Protein AF-A0A7S3BY60-F1 (afdb_monomer_lite)

Foldseek 3Di:
DFAAKKWKWKDAPPDPDTDTWFIKGFHPPFDRLLLCVVCVLVSLVSNCQQPVVCVVVSVRMWMWIGHVPDDTDTRDPPPDDHGDPVRMDTDTDDRPVCPCVCVVVVVVVVVVVVPPPPDDDDDDD

Radius of gyration: 21.06 Å; chai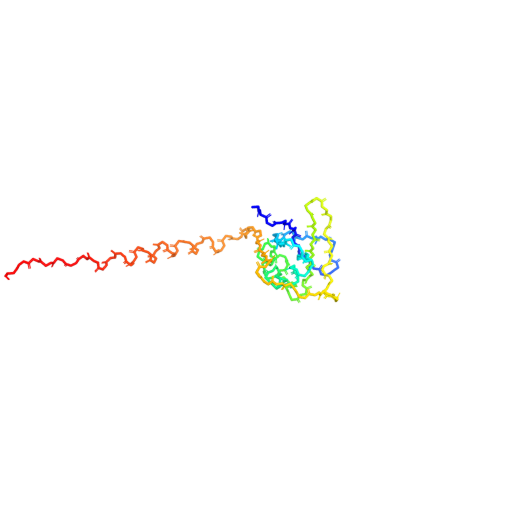ns: 1; bounding box: 60×39×64 Å

Sequence (125 aa):
SGSPRNLVFARIPGDEEWTPVGDVAAASGVDVAAAVQLHKRFILEHATRVSPRLALKAKSLECGFAAVGDEPSLLISKGLSPADPSGAGFEGAPDPSARYAAADSNLDAVKKMGLAEDGLKMGGY

Structure (mmCIF, N/CA/C/O backbone):
data_AF-A0A7S3BY60-F1
#
_entry.id   AF-A0A7S3BY60-F1
#
loop_
_atom_site.group_PDB
_atom_site.id
_atom_site.type_symbol
_atom_site.label_atom_id
_atom_site.label_alt_id
_atom_site.label_comp_id
_atom_site.label_asym_id
_atom_site.label_entity_id
_atom_site.label_seq_id
_atom_site.pdbx_PDB_ins_code
_atom_site.Cartn_x
_atom_site.Cartn_y
_atom_site.Cartn_z
_atom_site.occupancy
_atom_site.B_iso_or_equiv
_atom_site.auth_seq_id
_atom_site.auth_comp_id
_atom_site.auth_asym_id
_atom_site.auth_atom_id
_atom_site.pdbx_PDB_model_num
ATOM 1 N N . SER A 1 1 ? 4.643 -9.385 -22.535 1.00 46.50 1 SER A N 1
ATOM 2 C CA . SER A 1 1 ? 5.159 -9.928 -21.266 1.00 46.50 1 SER A CA 1
ATOM 3 C C . SER A 1 1 ? 4.687 -9.001 -20.164 1.00 46.50 1 SER A C 1
ATOM 5 O O . SER A 1 1 ? 4.913 -7.806 -20.308 1.00 46.50 1 SER A O 1
ATOM 7 N N . GLY A 1 2 ? 3.938 -9.491 -19.174 1.00 68.88 2 GLY A N 1
ATOM 8 C CA . GLY A 1 2 ? 3.490 -8.661 -18.049 1.00 68.88 2 GLY A CA 1
ATOM 9 C C . GLY A 1 2 ? 4.630 -8.442 -17.055 1.00 68.88 2 GLY A C 1
ATOM 10 O O . GLY A 1 2 ? 5.461 -9.332 -16.882 1.00 68.88 2 GLY A O 1
ATOM 11 N N . SER A 1 3 ? 4.691 -7.266 -16.433 1.00 79.81 3 SER A N 1
ATOM 12 C CA . SER A 1 3 ? 5.656 -6.990 -15.364 1.00 79.81 3 SER A CA 1
ATOM 13 C C . SER A 1 3 ? 5.432 -7.932 -14.165 1.00 79.81 3 SER A C 1
ATOM 15 O O . SER A 1 3 ? 4.274 -8.243 -13.869 1.00 79.81 3 SER A O 1
ATOM 17 N N . PRO A 1 4 ? 6.493 -8.386 -13.468 1.00 86.31 4 PRO A N 1
ATOM 18 C CA . PRO A 1 4 ? 6.370 -9.166 -12.236 1.00 86.31 4 PRO A CA 1
ATOM 19 C C . PRO A 1 4 ? 5.481 -8.468 -11.204 1.00 86.31 4 PRO A C 1
ATOM 21 O O . PRO A 1 4 ? 5.574 -7.250 -11.024 1.00 86.31 4 PRO A O 1
ATOM 24 N N . ARG A 1 5 ? 4.628 -9.246 -10.529 1.00 92.00 5 ARG A N 1
ATOM 25 C CA . ARG A 1 5 ? 3.636 -8.746 -9.568 1.00 92.00 5 ARG A CA 1
ATOM 26 C C . ARG A 1 5 ? 3.980 -9.216 -8.159 1.00 92.00 5 ARG A C 1
ATOM 28 O O . ARG A 1 5 ? 4.356 -10.370 -7.972 1.00 92.00 5 ARG A O 1
ATOM 35 N N . ASN A 1 6 ? 3.851 -8.319 -7.189 1.00 95.56 6 ASN A N 1
ATOM 36 C CA . ASN A 1 6 ? 4.150 -8.561 -5.780 1.00 95.56 6 ASN A CA 1
ATOM 37 C C . ASN A 1 6 ? 2.914 -8.251 -4.948 1.00 95.56 6 ASN A C 1
ATOM 39 O O . ASN A 1 6 ? 2.288 -7.212 -5.148 1.00 95.56 6 ASN A O 1
ATOM 43 N N . LEU A 1 7 ? 2.569 -9.130 -4.013 1.00 97.69 7 LEU A N 1
ATOM 44 C CA . LEU A 1 7 ? 1.412 -8.936 -3.149 1.00 97.69 7 LEU A CA 1
ATOM 45 C C . LEU A 1 7 ? 1.675 -7.770 -2.198 1.00 97.69 7 LEU A C 1
ATOM 47 O O . LEU A 1 7 ? 2.779 -7.635 -1.669 1.00 97.69 7 LEU A O 1
ATOM 51 N N . VAL A 1 8 ? 0.655 -6.947 -1.964 1.00 98.38 8 VAL A N 1
ATOM 52 C CA . VAL A 1 8 ? 0.707 -5.855 -0.990 1.00 98.38 8 VAL A CA 1
ATOM 53 C C . VAL A 1 8 ? -0.330 -6.041 0.101 1.00 98.38 8 VAL A C 1
ATOM 55 O O . VAL A 1 8 ? -1.446 -6.518 -0.120 1.00 98.38 8 VAL A O 1
ATOM 58 N N . PHE A 1 9 ? 0.063 -5.632 1.298 1.00 98.38 9 PHE A N 1
ATOM 59 C CA . PHE A 1 9 ? -0.661 -5.891 2.526 1.00 98.38 9 PHE A CA 1
ATOM 60 C C . PHE A 1 9 ? -0.776 -4.623 3.361 1.00 98.38 9 PHE A C 1
ATOM 62 O O . PHE A 1 9 ? 0.024 -3.687 3.236 1.00 98.38 9 PHE A O 1
ATOM 69 N N . ALA A 1 10 ? -1.755 -4.621 4.259 1.00 98.38 10 ALA A N 1
ATOM 70 C CA . ALA A 1 10 ? -1.891 -3.613 5.294 1.00 98.38 10 ALA A CA 1
ATOM 71 C C . ALA A 1 10 ? -2.160 -4.257 6.652 1.00 98.38 10 ALA A C 1
ATOM 73 O O . ALA A 1 10 ? -2.806 -5.302 6.737 1.00 98.38 10 ALA A O 1
ATOM 74 N N . ARG A 1 11 ? -1.700 -3.605 7.719 1.00 97.69 11 ARG A N 1
ATOM 75 C CA . ARG A 1 11 ? -2.019 -3.997 9.096 1.00 97.69 11 ARG A CA 1
ATOM 76 C C . ARG A 1 11 ? -2.085 -2.797 10.031 1.00 97.69 11 ARG A C 1
ATOM 78 O O . ARG A 1 11 ? -1.632 -1.700 9.697 1.00 97.69 11 ARG A O 1
ATOM 85 N N . ILE A 1 12 ? -2.634 -3.019 11.219 1.00 97.12 12 ILE A N 1
ATOM 86 C CA . ILE A 1 12 ? -2.530 -2.079 12.337 1.00 97.12 12 ILE A CA 1
ATOM 87 C C . ILE A 1 12 ? -1.145 -2.271 12.987 1.00 97.12 12 ILE A C 1
ATOM 89 O O . ILE A 1 12 ? -0.718 -3.412 13.146 1.00 97.12 12 ILE A O 1
ATOM 93 N N . PRO A 1 13 ? -0.420 -1.200 13.362 1.00 96.31 13 PRO A N 1
ATOM 94 C CA . PRO A 1 13 ? 0.860 -1.331 14.053 1.00 96.31 13 PRO A CA 1
ATOM 95 C C . PRO A 1 13 ? 0.731 -2.173 15.323 1.00 96.31 13 PRO A C 1
ATOM 97 O O . PRO A 1 13 ? -0.119 -1.890 16.168 1.00 96.31 13 PRO A O 1
ATOM 100 N N . GLY A 1 14 ? 1.599 -3.174 15.460 1.00 92.94 14 GLY A N 1
ATOM 101 C CA . GLY A 1 14 ? 1.591 -4.111 16.585 1.00 92.94 14 GLY A CA 1
ATOM 102 C C . GLY A 1 14 ? 0.700 -5.341 16.395 1.00 92.94 14 GLY A C 1
ATOM 103 O O . GLY A 1 14 ? 0.831 -6.274 17.181 1.00 92.94 14 GLY A O 1
ATOM 104 N N . ASP A 1 15 ? -0.141 -5.387 15.357 1.00 93.69 15 ASP A N 1
ATOM 105 C CA . ASP A 1 15 ? -0.846 -6.614 14.984 1.00 93.69 15 ASP A CA 1
ATOM 106 C C . AS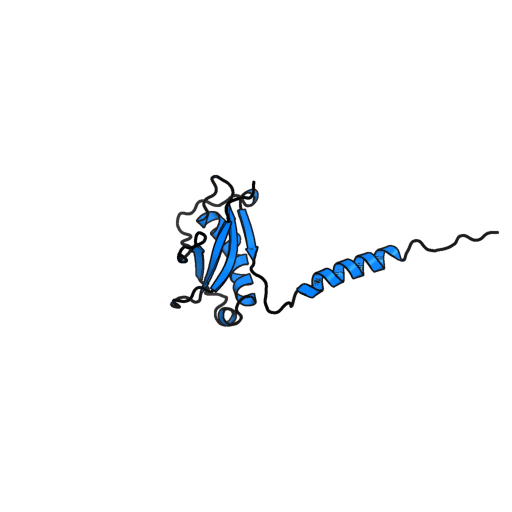P A 1 15 ? 0.097 -7.556 14.217 1.00 93.69 15 ASP A C 1
ATOM 108 O O . ASP A 1 15 ? 0.916 -7.131 13.397 1.00 93.69 15 ASP A O 1
ATOM 112 N N . GLU A 1 16 ? -0.051 -8.859 14.445 1.00 92.31 16 GLU A N 1
ATOM 113 C CA . GLU A 1 16 ? 0.673 -9.891 13.689 1.00 92.31 16 GLU A CA 1
ATOM 114 C C . GLU A 1 16 ? 0.012 -10.183 12.333 1.00 92.31 16 GLU A C 1
ATOM 116 O O . GLU A 1 16 ? 0.668 -10.619 11.392 1.00 92.31 16 GLU A O 1
ATOM 121 N N . GLU A 1 17 ? -1.285 -9.900 12.213 1.00 94.75 17 GLU A N 1
ATOM 122 C CA . GLU A 1 17 ? -2.085 -10.244 11.043 1.00 94.75 17 GLU A CA 1
ATOM 123 C C . GLU A 1 17 ? -1.944 -9.211 9.916 1.00 94.75 17 GLU A C 1
ATOM 125 O O . GLU A 1 17 ? -2.289 -8.034 10.063 1.00 94.75 17 GLU A O 1
ATOM 130 N N . TRP A 1 18 ? -1.512 -9.684 8.748 1.00 97.31 18 TRP A N 1
ATOM 131 C CA . TRP A 1 18 ? -1.500 -8.920 7.507 1.00 97.31 18 TRP A CA 1
ATOM 132 C C . TRP A 1 18 ? -2.787 -9.138 6.712 1.00 97.31 18 TRP A C 1
ATOM 134 O O . TRP A 1 18 ? -3.155 -10.262 6.387 1.00 97.31 18 TRP A O 1
ATOM 144 N N . THR A 1 19 ? -3.457 -8.050 6.337 1.00 96.69 19 THR A N 1
ATOM 145 C CA . THR A 1 19 ? -4.596 -8.100 5.414 1.00 96.69 19 THR A CA 1
ATOM 146 C C . THR A 1 19 ? -4.095 -7.962 3.976 1.00 96.69 19 THR A C 1
ATOM 148 O O . THR A 1 19 ? -3.438 -6.959 3.687 1.00 96.69 19 THR A O 1
ATOM 151 N N . PRO A 1 20 ? -4.399 -8.899 3.061 1.00 96.81 20 PRO A N 1
ATOM 152 C CA . PRO A 1 20 ? -4.081 -8.747 1.644 1.00 96.81 20 PRO A CA 1
ATOM 153 C C . PRO A 1 20 ? -4.930 -7.631 1.026 1.00 96.81 20 PRO A C 1
ATOM 155 O O . PRO A 1 20 ? -6.145 -7.587 1.211 1.00 96.81 20 PRO A O 1
ATOM 158 N N . VAL A 1 21 ? -4.289 -6.718 0.299 1.00 97.25 21 VAL A N 1
ATOM 159 C CA . VAL A 1 21 ? -4.935 -5.514 -0.258 1.00 97.25 21 VAL A CA 1
ATOM 160 C C . VAL A 1 21 ? -4.955 -5.524 -1.782 1.00 97.25 21 VAL A C 1
ATOM 162 O O . VAL A 1 21 ? -5.775 -4.834 -2.380 1.00 97.25 21 VAL A O 1
ATOM 165 N N . GLY A 1 22 ? -4.079 -6.297 -2.416 1.00 96.94 22 GLY A N 1
ATOM 166 C CA . GLY A 1 22 ? -3.932 -6.358 -3.864 1.00 96.94 22 GLY A CA 1
ATOM 167 C C . GLY A 1 22 ? -2.495 -6.687 -4.224 1.00 96.94 22 GLY A C 1
ATOM 168 O O . GLY A 1 22 ? -1.804 -7.382 -3.475 1.00 96.94 22 GLY A O 1
ATOM 169 N N . ASP A 1 23 ? -2.025 -6.136 -5.332 1.00 97.44 23 ASP A N 1
ATOM 170 C CA . ASP A 1 23 ? -0.666 -6.355 -5.793 1.00 97.44 23 ASP A CA 1
ATOM 171 C C . ASP A 1 23 ? -0.093 -5.134 -6.534 1.00 97.44 23 ASP A C 1
ATOM 173 O O . ASP A 1 23 ? -0.816 -4.256 -7.014 1.00 97.44 23 ASP A O 1
ATOM 177 N N . VAL A 1 24 ? 1.235 -5.064 -6.588 1.00 97.19 24 VAL A N 1
ATOM 178 C CA . VAL A 1 24 ? 1.992 -4.042 -7.307 1.00 97.19 24 VAL A CA 1
ATOM 179 C C . VAL A 1 24 ? 2.835 -4.701 -8.388 1.00 97.19 24 VAL A C 1
ATOM 181 O O . VAL A 1 24 ? 3.626 -5.611 -8.122 1.00 97.19 24 VAL A O 1
ATOM 184 N N . ALA A 1 25 ? 2.689 -4.204 -9.609 1.00 95.19 25 ALA A N 1
ATOM 185 C CA . ALA A 1 25 ? 3.547 -4.530 -10.731 1.00 95.19 25 ALA A CA 1
ATOM 186 C C . ALA A 1 25 ? 4.748 -3.576 -10.762 1.00 95.19 25 ALA A C 1
ATOM 188 O O . ALA A 1 25 ? 4.577 -2.362 -10.641 1.00 95.19 25 ALA A O 1
ATOM 189 N N . ALA A 1 26 ? 5.947 -4.117 -10.968 1.00 93.31 26 ALA A N 1
ATOM 190 C CA . ALA A 1 26 ? 7.174 -3.342 -11.152 1.00 93.31 26 ALA A CA 1
ATOM 191 C C . ALA A 1 26 ? 7.892 -3.809 -12.423 1.00 93.31 26 ALA A C 1
ATOM 193 O O . ALA A 1 26 ? 8.142 -5.000 -12.605 1.00 93.31 26 ALA A O 1
ATOM 194 N N . ALA A 1 27 ? 8.186 -2.883 -13.334 1.00 92.00 27 ALA A N 1
ATOM 195 C CA . ALA A 1 27 ? 8.926 -3.169 -14.556 1.00 92.00 27 ALA A CA 1
ATOM 196 C C . ALA A 1 27 ? 10.360 -3.630 -14.248 1.00 92.00 27 ALA A C 1
ATOM 198 O O . ALA A 1 27 ? 10.903 -3.389 -13.170 1.00 92.00 27 ALA A O 1
ATOM 199 N N . SER A 1 28 ? 11.001 -4.283 -15.219 1.00 88.06 28 SER A N 1
ATOM 200 C CA . SER A 1 28 ? 12.389 -4.731 -15.070 1.00 88.06 28 SER A CA 1
ATOM 201 C C . SER A 1 28 ? 13.313 -3.562 -14.711 1.00 88.06 28 SER A C 1
ATOM 203 O O . SER A 1 28 ? 13.330 -2.550 -15.408 1.00 88.06 28 SER A O 1
ATOM 205 N N . GLY A 1 29 ? 14.103 -3.721 -13.648 1.00 86.56 29 GLY A N 1
ATOM 206 C CA . GLY A 1 29 ? 15.019 -2.690 -13.147 1.00 86.56 29 GLY A CA 1
ATOM 207 C C . GLY A 1 29 ? 14.389 -1.678 -12.183 1.00 86.56 29 GLY A C 1
ATOM 208 O O . GLY A 1 29 ? 15.120 -0.870 -11.617 1.00 86.56 29 GLY A O 1
ATOM 209 N N . VAL A 1 30 ? 13.073 -1.735 -11.956 1.00 89.69 30 VAL A N 1
ATOM 210 C CA . VAL A 1 30 ? 12.400 -0.962 -10.905 1.00 89.69 30 VAL A CA 1
ATOM 211 C C . VAL A 1 30 ? 12.421 -1.762 -9.606 1.00 89.69 30 VAL A C 1
ATOM 213 O O . VAL A 1 30 ? 12.024 -2.926 -9.576 1.00 89.69 30 VAL A O 1
ATOM 216 N N . ASP A 1 31 ? 12.872 -1.131 -8.524 1.00 93.44 31 ASP A N 1
ATOM 217 C CA . ASP A 1 31 ? 12.802 -1.722 -7.191 1.00 93.44 31 ASP A CA 1
ATOM 218 C C . ASP A 1 31 ? 11.343 -1.837 -6.720 1.00 93.44 31 ASP A C 1
ATOM 220 O O . ASP A 1 31 ? 10.568 -0.877 -6.765 1.00 93.44 31 ASP A O 1
ATOM 224 N N . VAL A 1 32 ? 10.974 -3.023 -6.237 1.00 94.62 32 VAL A N 1
ATOM 225 C CA . VAL A 1 32 ? 9.618 -3.323 -5.767 1.00 94.62 32 VAL A CA 1
ATOM 226 C C . VAL A 1 32 ? 9.268 -2.460 -4.561 1.00 94.62 32 VAL A C 1
ATOM 228 O O . VAL A 1 32 ? 8.167 -1.914 -4.513 1.00 94.62 32 VAL A O 1
ATOM 231 N N . ALA A 1 33 ? 10.190 -2.271 -3.612 1.00 96.38 33 ALA A N 1
ATOM 232 C CA . ALA A 1 33 ? 9.913 -1.447 -2.437 1.00 96.38 33 ALA A CA 1
ATOM 233 C C . ALA A 1 33 ? 9.646 0.012 -2.841 1.00 96.38 33 ALA A C 1
ATOM 235 O O . ALA A 1 33 ? 8.708 0.631 -2.334 1.00 96.38 33 ALA A O 1
ATOM 236 N N . ALA A 1 34 ? 10.402 0.545 -3.804 1.00 96.12 34 ALA A N 1
ATOM 237 C CA . ALA A 1 34 ? 10.152 1.863 -4.382 1.00 96.12 34 ALA A CA 1
ATOM 238 C C . ALA A 1 34 ? 8.786 1.961 -5.095 1.00 96.12 34 ALA A C 1
ATOM 240 O O . ALA A 1 34 ? 8.075 2.952 -4.909 1.00 96.12 34 ALA A O 1
ATOM 241 N N . ALA A 1 35 ? 8.381 0.938 -5.855 1.00 96.31 35 ALA A N 1
ATOM 242 C CA . ALA A 1 35 ? 7.070 0.884 -6.511 1.00 96.31 35 ALA A CA 1
ATOM 243 C C . ALA A 1 35 ? 5.910 0.829 -5.495 1.00 96.31 35 ALA A C 1
ATOM 245 O O . ALA A 1 35 ? 4.926 1.561 -5.614 1.00 96.31 35 ALA A O 1
ATOM 246 N N . VAL A 1 36 ? 6.043 0.020 -4.440 1.00 97.50 36 VAL A N 1
ATOM 247 C CA . VAL A 1 36 ? 5.063 -0.039 -3.343 1.00 97.50 36 VAL A CA 1
ATOM 248 C C . VAL A 1 36 ? 5.020 1.296 -2.597 1.00 97.50 36 VAL A C 1
ATOM 250 O O . VAL A 1 36 ? 3.939 1.795 -2.290 1.00 97.50 36 VAL A O 1
ATOM 253 N N . GLN A 1 37 ? 6.170 1.931 -2.357 1.00 97.69 37 GLN A N 1
ATOM 254 C CA . GLN A 1 37 ? 6.246 3.250 -1.729 1.00 97.69 37 GLN A CA 1
ATOM 255 C C . GLN A 1 37 ? 5.560 4.336 -2.566 1.00 97.69 37 GLN A C 1
ATOM 257 O O . GLN A 1 37 ? 4.878 5.188 -1.991 1.00 97.69 37 GLN A O 1
ATOM 262 N N . LEU A 1 38 ? 5.684 4.290 -3.897 1.00 97.06 38 LEU A N 1
ATOM 263 C CA . LEU A 1 38 ? 4.987 5.196 -4.811 1.00 97.06 38 LEU A CA 1
ATOM 264 C C . LEU A 1 38 ? 3.459 5.082 -4.665 1.00 97.06 38 LEU A C 1
ATOM 266 O O . LEU A 1 38 ? 2.763 6.097 -4.621 1.00 97.06 38 LEU A O 1
ATOM 270 N N . HIS A 1 39 ? 2.938 3.860 -4.531 1.00 97.44 39 HIS A N 1
ATOM 271 C CA . HIS A 1 39 ? 1.499 3.595 -4.418 1.00 97.44 39 HIS A CA 1
ATOM 272 C C . HIS A 1 39 ? 0.987 3.453 -2.978 1.00 97.44 39 HIS A C 1
ATOM 274 O O . HIS A 1 39 ? -0.207 3.227 -2.778 1.00 97.44 39 HIS A O 1
ATOM 280 N N . LYS A 1 40 ? 1.844 3.641 -1.964 1.00 97.69 40 LYS A N 1
ATOM 281 C CA . LYS A 1 40 ? 1.532 3.401 -0.543 1.00 97.69 40 LYS A CA 1
ATOM 282 C C . LYS A 1 40 ? 0.223 4.048 -0.111 1.00 97.69 40 LYS A C 1
ATOM 284 O O . LYS A 1 40 ? -0.568 3.437 0.599 1.00 97.69 40 LYS A O 1
ATOM 289 N N . ARG A 1 41 ? -0.019 5.288 -0.541 1.00 97.00 41 ARG A N 1
ATOM 290 C CA . ARG A 1 41 ? -1.252 6.005 -0.209 1.00 97.00 41 ARG A CA 1
ATOM 291 C C . ARG A 1 41 ? -2.492 5.282 -0.741 1.00 97.00 41 ARG A C 1
ATOM 293 O O . ARG A 1 41 ? -3.417 5.058 0.029 1.00 97.00 41 ARG A O 1
ATOM 300 N N . PHE A 1 42 ? -2.497 4.897 -2.016 1.00 97.00 42 PHE A N 1
ATOM 301 C CA . PHE A 1 42 ? -3.630 4.200 -2.630 1.00 97.00 42 PHE A CA 1
ATOM 302 C C . PHE A 1 42 ? -3.850 2.820 -2.018 1.00 97.00 42 PHE A C 1
ATOM 304 O O . PHE A 1 42 ? -4.990 2.451 -1.756 1.00 97.00 42 PHE A O 1
ATOM 311 N N . ILE A 1 43 ? -2.765 2.106 -1.710 1.00 98.00 43 ILE A N 1
ATO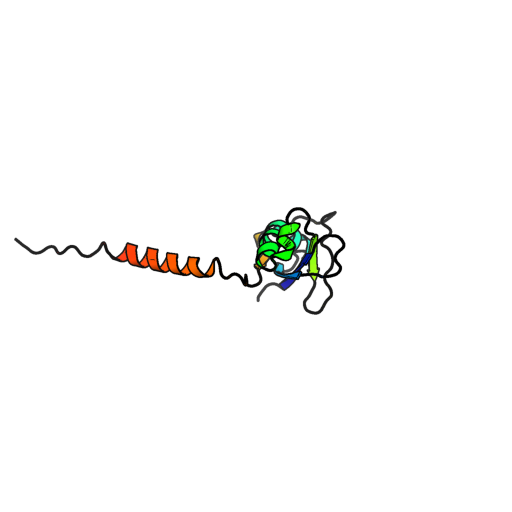M 312 C CA . ILE A 1 43 ? -2.819 0.818 -1.013 1.00 98.00 43 ILE A CA 1
ATOM 313 C C . ILE A 1 43 ? -3.518 0.988 0.342 1.00 98.00 43 ILE A C 1
ATOM 315 O O . ILE A 1 43 ? -4.495 0.304 0.629 1.00 98.00 43 ILE A O 1
ATOM 319 N N . LEU A 1 44 ? -3.071 1.934 1.173 1.00 97.75 44 LEU A N 1
ATOM 320 C CA . LEU A 1 44 ? -3.628 2.116 2.517 1.00 97.75 44 LEU A CA 1
ATOM 321 C C . LEU A 1 44 ? -5.057 2.678 2.509 1.00 97.75 44 LEU A C 1
ATOM 323 O O . LEU A 1 44 ? -5.870 2.285 3.345 1.00 97.75 44 LEU A O 1
ATOM 327 N N . GLU A 1 45 ? -5.393 3.561 1.565 1.00 95.81 45 GLU A N 1
ATOM 328 C CA . GLU A 1 45 ? -6.771 4.032 1.378 1.00 95.81 45 GLU A CA 1
ATOM 329 C C . GLU A 1 45 ? -7.696 2.870 0.970 1.00 95.81 45 GLU A C 1
ATOM 331 O O . GLU A 1 45 ? -8.781 2.715 1.542 1.00 95.81 45 GLU A O 1
ATOM 336 N N . HIS A 1 46 ? -7.251 2.007 0.048 1.00 96.06 46 HIS A N 1
ATOM 337 C CA . HIS A 1 46 ? -8.005 0.835 -0.408 1.00 96.06 46 HIS A CA 1
ATOM 338 C C . HIS A 1 46 ? -8.154 -0.242 0.671 1.00 96.06 46 HIS A C 1
ATOM 340 O O . HIS A 1 46 ? -9.215 -0.850 0.796 1.00 96.06 46 HIS A O 1
ATOM 346 N N . ALA A 1 47 ? -7.142 -0.426 1.521 1.00 96.56 47 ALA A N 1
ATOM 347 C CA . ALA A 1 47 ? -7.161 -1.412 2.600 1.00 96.56 47 ALA A CA 1
ATOM 348 C C . ALA A 1 47 ? -8.382 -1.267 3.525 1.00 96.56 47 ALA A C 1
ATOM 350 O O . ALA A 1 47 ? -8.972 -2.260 3.945 1.00 96.56 47 ALA A O 1
ATOM 351 N N . THR A 1 48 ? -8.811 -0.029 3.797 1.00 95.12 48 THR A N 1
ATOM 352 C CA . THR A 1 48 ? -9.996 0.248 4.631 1.00 95.12 48 THR A CA 1
ATOM 353 C C . THR A 1 48 ? -11.317 -0.198 3.998 1.00 95.12 48 THR A C 1
ATOM 355 O O . THR A 1 48 ? -12.306 -0.374 4.710 1.00 95.12 48 THR A O 1
ATOM 358 N N . ARG A 1 49 ? -11.339 -0.388 2.674 1.00 91.75 49 ARG A N 1
ATOM 359 C CA . ARG A 1 49 ? -12.489 -0.902 1.918 1.00 91.75 49 ARG A CA 1
ATOM 360 C C . ARG A 1 49 ? -12.491 -2.423 1.890 1.00 91.75 49 ARG A C 1
ATOM 362 O O . ARG A 1 49 ? -13.527 -3.032 2.124 1.00 91.75 49 ARG A O 1
ATOM 369 N N . VAL A 1 50 ? -11.317 -3.019 1.677 1.00 92.75 50 VAL A N 1
ATOM 370 C CA . VAL A 1 50 ? -11.128 -4.477 1.705 1.00 92.75 50 VAL A CA 1
ATOM 371 C C . VAL A 1 50 ? -11.421 -5.039 3.100 1.00 92.75 50 VAL A C 1
ATOM 373 O O . VAL A 1 50 ? -12.082 -6.066 3.225 1.00 92.75 50 VAL A O 1
ATOM 376 N N . SER A 1 51 ? -10.985 -4.347 4.158 1.00 93.19 51 SER A N 1
ATOM 377 C CA . SER A 1 51 ? -11.237 -4.738 5.547 1.00 93.19 51 SER A CA 1
ATOM 378 C C . SER A 1 51 ? -11.684 -3.540 6.394 1.00 93.19 51 SER A C 1
ATOM 380 O O . SER A 1 51 ? -10.853 -2.732 6.827 1.00 93.19 51 SER A O 1
ATOM 382 N N . PRO A 1 52 ? -12.990 -3.429 6.712 1.00 90.00 52 PRO A N 1
ATOM 383 C CA . PRO A 1 52 ? -13.525 -2.345 7.539 1.00 90.00 52 PRO A CA 1
ATOM 384 C C . PRO A 1 52 ? -12.883 -2.226 8.931 1.00 90.00 52 PRO A C 1
ATOM 386 O O . PRO A 1 52 ? -12.862 -1.137 9.502 1.00 90.00 52 PRO A O 1
ATOM 389 N N . ARG A 1 53 ? -12.304 -3.311 9.472 1.00 92.38 53 ARG A N 1
ATOM 390 C CA . ARG A 1 53 ? -11.543 -3.297 10.740 1.00 92.38 53 ARG A CA 1
ATOM 391 C C . ARG A 1 53 ? -10.384 -2.299 10.692 1.00 92.38 53 ARG A C 1
ATOM 393 O O . ARG A 1 53 ? -10.120 -1.615 11.680 1.00 92.38 53 ARG A O 1
ATOM 400 N N . LEU A 1 54 ? -9.732 -2.168 9.537 1.00 95.00 54 LEU A N 1
ATOM 401 C CA . LEU A 1 54 ? -8.598 -1.264 9.351 1.00 95.00 54 LEU A CA 1
ATOM 402 C C . LEU A 1 54 ? -9.019 0.213 9.356 1.00 95.00 54 LEU A C 1
ATOM 404 O O . LEU A 1 54 ? -8.210 1.080 9.694 1.00 95.00 54 LEU A O 1
ATOM 408 N N . ALA A 1 55 ? -10.287 0.522 9.058 1.00 93.12 55 ALA A N 1
ATOM 409 C CA . ALA A 1 55 ? -10.793 1.896 9.039 1.00 93.12 55 ALA A CA 1
ATOM 410 C C . ALA A 1 55 ? -10.660 2.598 10.405 1.00 93.12 55 ALA A C 1
ATOM 412 O O . ALA A 1 55 ? -10.413 3.803 10.456 1.00 93.12 55 ALA A O 1
ATOM 413 N N . LEU A 1 56 ? -10.720 1.843 11.511 1.00 92.00 56 LEU A N 1
ATOM 414 C CA . LEU A 1 56 ? -10.545 2.359 12.877 1.00 92.00 56 LEU A CA 1
ATOM 415 C C . LEU A 1 56 ? -9.165 2.994 13.113 1.00 92.00 56 LEU A C 1
ATOM 417 O O . LEU A 1 56 ? -9.002 3.826 14.007 1.00 92.00 56 LEU A O 1
ATOM 421 N N . LYS A 1 57 ? -8.163 2.596 12.322 1.00 96.31 57 LYS A N 1
ATOM 422 C CA . LYS A 1 57 ? -6.762 3.022 12.431 1.00 96.31 57 LYS A CA 1
ATOM 423 C C . LYS A 1 57 ? -6.200 3.497 11.088 1.00 96.31 57 LYS A C 1
ATOM 425 O O . LYS A 1 57 ? -4.990 3.487 10.896 1.00 96.31 57 LYS A O 1
ATOM 430 N N . ALA A 1 58 ? -7.058 3.978 10.183 1.00 94.25 58 ALA A N 1
ATOM 431 C CA . ALA A 1 58 ? -6.699 4.329 8.803 1.00 94.25 58 ALA A CA 1
ATOM 432 C C . ALA A 1 58 ? -5.471 5.255 8.673 1.00 94.25 58 ALA A C 1
ATOM 434 O O . ALA A 1 58 ? -4.678 5.117 7.749 1.00 94.25 58 ALA A O 1
ATOM 435 N N . LYS A 1 59 ? -5.282 6.186 9.620 1.00 95.31 59 LYS A N 1
ATOM 436 C CA . LYS A 1 59 ? -4.160 7.146 9.618 1.00 95.31 59 LYS A CA 1
ATOM 437 C C . LYS A 1 59 ? -2.823 6.562 10.085 1.00 95.31 59 LYS A C 1
ATOM 439 O O . LYS A 1 59 ? -1.806 7.235 9.960 1.00 95.31 59 LYS A O 1
ATOM 444 N N . SER A 1 60 ? -2.827 5.364 10.661 1.00 96.25 60 SER A N 1
ATOM 445 C CA . SER A 1 60 ? -1.652 4.731 11.262 1.00 96.25 60 SER A CA 1
ATOM 446 C C . SER A 1 60 ? -1.353 3.357 10.673 1.00 96.25 60 SER A C 1
ATOM 448 O O . SER A 1 60 ? -0.567 2.632 11.262 1.00 96.25 60 SER A O 1
ATOM 450 N N . LEU A 1 61 ? -1.990 2.965 9.568 1.00 97.94 61 LEU A N 1
ATOM 451 C CA . LEU A 1 61 ? -1.765 1.650 8.973 1.00 97.94 61 LEU A CA 1
ATOM 452 C C . LEU A 1 61 ? -0.323 1.495 8.474 1.00 97.94 61 LEU A C 1
ATOM 454 O O . LEU A 1 61 ? 0.269 2.414 7.899 1.00 97.94 61 LEU A O 1
ATOM 458 N N . GLU A 1 62 ? 0.210 0.296 8.660 1.00 98.12 62 GLU A N 1
ATOM 459 C CA . GLU A 1 62 ? 1.471 -0.140 8.076 1.00 98.12 62 GLU A CA 1
ATOM 460 C C . GLU A 1 62 ? 1.213 -0.795 6.722 1.00 98.12 62 GLU A C 1
ATOM 462 O O . GLU A 1 62 ? 0.213 -1.486 6.541 1.00 98.12 62 GLU A O 1
ATOM 467 N N . CYS A 1 63 ? 2.122 -0.573 5.773 1.00 98.31 63 CYS A N 1
ATOM 468 C CA . CYS A 1 63 ? 2.090 -1.198 4.454 1.00 98.31 63 CYS A CA 1
ATOM 469 C C . CYS A 1 63 ? 3.197 -2.246 4.392 1.00 98.31 63 CYS A C 1
ATOM 471 O O . CYS A 1 63 ? 4.311 -1.973 4.840 1.00 98.31 63 CYS A O 1
ATOM 473 N N . GLY A 1 64 ? 2.895 -3.415 3.842 1.00 97.94 64 GLY A N 1
ATOM 474 C CA . GLY A 1 64 ? 3.866 -4.474 3.610 1.00 97.94 64 GLY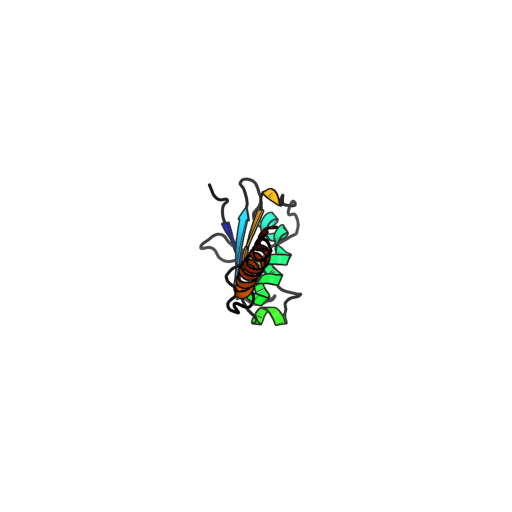 A CA 1
ATOM 475 C C . GLY A 1 64 ? 3.748 -5.050 2.208 1.00 97.94 64 GLY A C 1
ATOM 476 O O . GLY A 1 64 ? 2.775 -4.783 1.501 1.00 97.94 64 GLY A O 1
ATOM 477 N N . PHE A 1 65 ? 4.745 -5.828 1.804 1.00 97.94 65 PHE A N 1
ATOM 478 C CA . PHE A 1 65 ? 4.754 -6.524 0.521 1.00 97.94 65 PHE A CA 1
ATOM 479 C C . PHE A 1 65 ? 5.487 -7.866 0.617 1.00 97.94 65 PHE A C 1
ATOM 481 O O . PHE A 1 65 ? 6.319 -8.059 1.505 1.00 97.94 65 PHE A O 1
ATOM 488 N N . ALA A 1 66 ? 5.162 -8.783 -0.292 1.00 97.12 66 ALA A N 1
ATOM 489 C CA . ALA A 1 66 ? 5.830 -10.073 -0.445 1.00 97.12 66 ALA A CA 1
ATOM 490 C C . ALA A 1 66 ? 5.773 -10.558 -1.896 1.00 97.12 66 ALA A C 1
ATOM 492 O O . ALA A 1 66 ? 4.870 -10.192 -2.659 1.00 97.12 66 ALA A O 1
ATOM 493 N N . ALA A 1 67 ? 6.713 -11.429 -2.259 1.00 93.75 67 ALA A N 1
ATOM 494 C CA . ALA A 1 67 ? 6.553 -12.264 -3.439 1.00 93.75 67 ALA A CA 1
ATOM 495 C C . ALA A 1 67 ? 5.423 -13.286 -3.213 1.00 93.75 67 ALA A C 1
ATOM 497 O O . ALA A 1 67 ? 4.998 -13.553 -2.087 1.00 93.75 67 ALA A O 1
ATOM 498 N N . VAL A 1 68 ? 4.906 -13.860 -4.298 1.00 88.31 68 VAL A N 1
ATOM 499 C CA . VAL A 1 68 ? 3.855 -14.882 -4.207 1.00 88.31 68 VAL A CA 1
ATOM 500 C C . VAL A 1 68 ? 4.404 -16.117 -3.488 1.00 88.31 68 VAL A C 1
ATOM 502 O O . VAL A 1 68 ? 5.329 -16.753 -3.985 1.00 88.31 68 VAL A O 1
ATOM 505 N N . GLY A 1 69 ? 3.794 -16.469 -2.354 1.00 88.12 69 GLY A N 1
ATOM 506 C CA . GLY A 1 69 ? 4.186 -17.618 -1.529 1.00 88.12 69 GLY A CA 1
ATOM 507 C C . GLY A 1 69 ? 5.080 -17.280 -0.331 1.00 88.12 69 GLY A C 1
ATOM 508 O O . GLY A 1 69 ? 5.326 -18.172 0.475 1.00 88.12 69 GLY A O 1
ATOM 509 N N . ASP A 1 70 ? 5.501 -16.020 -0.188 1.00 94.25 70 ASP A N 1
ATOM 510 C CA . ASP A 1 70 ? 6.337 -15.551 0.922 1.00 94.25 70 ASP A CA 1
ATOM 511 C C . ASP A 1 70 ? 5.526 -14.794 1.991 1.00 94.25 70 ASP A C 1
ATOM 513 O O . ASP A 1 70 ? 4.413 -14.319 1.748 1.00 94.25 70 ASP A O 1
ATOM 517 N N . GLU A 1 71 ? 6.121 -14.643 3.178 1.00 94.06 71 GLU A N 1
ATOM 518 C CA . GLU A 1 71 ? 5.554 -13.861 4.283 1.00 94.06 71 GLU A CA 1
ATOM 519 C C . GLU A 1 71 ? 5.704 -12.339 4.061 1.00 94.06 71 GLU A C 1
ATOM 521 O O . GLU A 1 71 ? 6.765 -11.876 3.617 1.00 94.06 71 GLU A O 1
ATOM 526 N N . PRO A 1 72 ? 4.691 -11.520 4.410 1.00 96.44 72 PRO A N 1
ATOM 527 C CA . PRO A 1 72 ? 4.748 -10.072 4.231 1.00 96.44 72 PRO A CA 1
ATOM 528 C C . PRO A 1 72 ? 5.824 -9.398 5.078 1.00 96.44 72 PRO A C 1
ATOM 530 O O . PRO A 1 72 ? 5.888 -9.544 6.300 1.00 96.44 72 PRO A O 1
ATOM 533 N N . SER A 1 73 ? 6.621 -8.560 4.420 1.00 95.56 73 SER A N 1
ATOM 534 C CA . SER A 1 73 ? 7.608 -7.700 5.067 1.00 95.56 73 SER A CA 1
ATOM 535 C C . SER A 1 73 ? 7.119 -6.257 5.128 1.00 95.56 73 SER A C 1
ATOM 537 O O . SER A 1 73 ? 6.509 -5.753 4.185 1.00 95.56 73 SER A O 1
ATOM 539 N N . LEU A 1 74 ? 7.409 -5.568 6.235 1.00 97.44 74 LEU A N 1
ATOM 540 C CA . LEU A 1 74 ? 7.087 -4.151 6.406 1.00 97.44 74 LEU A CA 1
ATOM 541 C C . LEU A 1 74 ? 7.833 -3.294 5.371 1.00 97.44 74 LEU A C 1
ATOM 543 O O . LEU A 1 74 ? 9.048 -3.406 5.214 1.00 97.44 74 LEU A O 1
ATOM 547 N N . LEU A 1 75 ? 7.122 -2.372 4.722 1.00 97.19 75 LEU A N 1
ATOM 548 C CA . LEU A 1 75 ? 7.720 -1.387 3.829 1.00 97.19 75 LEU A CA 1
ATOM 549 C C . LEU A 1 75 ? 8.543 -0.363 4.622 1.00 97.19 75 LEU A C 1
ATOM 551 O O . LEU A 1 75 ? 7.996 0.487 5.333 1.00 97.19 75 LEU A O 1
ATOM 555 N N . ILE A 1 76 ? 9.859 -0.386 4.427 1.00 95.62 76 ILE A N 1
ATOM 556 C CA . ILE A 1 76 ? 10.788 0.598 4.986 1.00 95.62 76 ILE A CA 1
ATOM 557 C C . ILE A 1 76 ? 11.096 1.643 3.913 1.00 95.62 76 ILE A C 1
ATOM 559 O O . ILE A 1 76 ? 11.778 1.364 2.936 1.00 95.62 76 ILE A O 1
ATOM 563 N N . SER A 1 77 ? 10.620 2.875 4.105 1.00 90.19 77 SER A N 1
ATOM 564 C CA . SER A 1 77 ? 10.768 3.945 3.106 1.00 90.19 77 SER A CA 1
ATOM 565 C C . SER A 1 77 ? 12.146 4.615 3.094 1.00 90.19 77 SER A C 1
ATOM 567 O O . SER A 1 77 ? 12.456 5.398 2.198 1.00 90.19 77 SER A O 1
ATOM 569 N N . LYS A 1 78 ? 12.968 4.388 4.123 1.00 92.19 78 LYS A N 1
ATOM 570 C CA . LYS A 1 78 ? 14.257 5.067 4.282 1.00 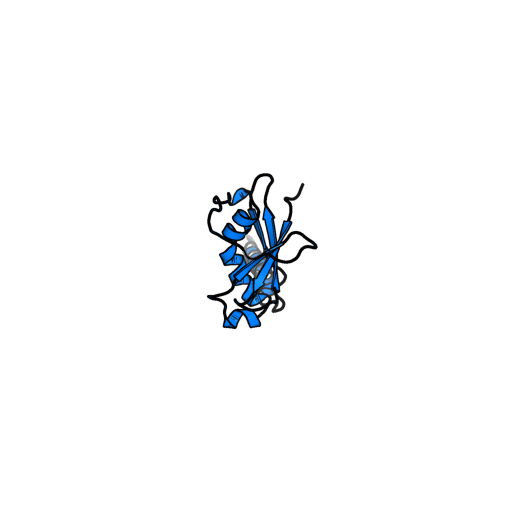92.19 78 LYS A CA 1
ATOM 571 C C . LYS A 1 78 ? 15.276 4.512 3.284 1.00 92.19 78 LYS A C 1
ATOM 573 O O . LYS A 1 78 ? 15.586 3.331 3.327 1.00 92.19 78 LYS A O 1
ATOM 578 N N . GLY A 1 79 ? 15.850 5.393 2.464 1.00 88.56 79 GLY A N 1
ATOM 579 C CA . GLY A 1 79 ? 16.922 5.042 1.524 1.00 88.56 79 GLY A CA 1
ATOM 580 C C . GLY A 1 79 ? 16.446 4.506 0.173 1.00 88.56 79 GLY A C 1
ATOM 581 O O . GLY A 1 79 ? 17.287 4.156 -0.647 1.00 88.56 79 GLY A O 1
ATOM 582 N N . LEU A 1 80 ? 15.134 4.474 -0.078 1.00 90.81 80 LEU A N 1
ATOM 583 C CA . LEU A 1 80 ? 14.596 4.095 -1.383 1.00 90.81 80 LEU A CA 1
ATOM 584 C C . LEU A 1 80 ? 14.798 5.225 -2.397 1.00 90.81 80 LEU A C 1
ATOM 586 O O . LEU A 1 80 ? 14.472 6.385 -2.128 1.00 90.81 80 LEU A O 1
ATOM 590 N N . SER A 1 81 ? 15.298 4.880 -3.581 1.00 88.25 81 SER A N 1
ATOM 591 C CA . SER A 1 81 ? 15.244 5.775 -4.735 1.00 88.25 81 SER A CA 1
ATOM 592 C C . SER A 1 81 ? 13.798 5.876 -5.241 1.00 88.25 81 SER A C 1
ATOM 594 O O . SER A 1 81 ? 13.095 4.867 -5.240 1.00 88.25 81 SER A O 1
ATOM 596 N N . PRO A 1 82 ? 13.321 7.057 -5.672 1.00 86.62 82 PRO A N 1
ATOM 597 C CA . PRO A 1 82 ? 11.980 7.184 -6.238 1.00 86.62 82 PRO A CA 1
ATOM 598 C C . PRO A 1 82 ? 11.803 6.290 -7.473 1.00 86.62 82 PRO A C 1
ATOM 600 O O . PRO A 1 82 ? 12.650 6.303 -8.365 1.00 86.62 82 PRO A O 1
ATOM 603 N N . ALA A 1 83 ? 10.700 5.540 -7.534 1.00 89.12 83 ALA A N 1
ATOM 604 C CA . ALA A 1 83 ? 10.326 4.786 -8.727 1.00 89.12 83 ALA A CA 1
ATOM 605 C C . ALA A 1 83 ? 9.714 5.708 -9.794 1.00 89.12 83 ALA A C 1
ATOM 607 O O . ALA A 1 83 ? 9.002 6.662 -9.468 1.00 89.12 83 ALA A O 1
ATOM 608 N N . ASP A 1 84 ? 9.956 5.391 -11.067 1.00 89.50 84 ASP A N 1
ATOM 609 C CA . ASP A 1 84 ? 9.268 6.018 -12.196 1.00 89.50 84 ASP A CA 1
ATOM 610 C C . ASP A 1 84 ? 7.805 5.525 -12.252 1.00 89.50 84 ASP A C 1
ATOM 612 O O . ASP A 1 84 ? 7.583 4.312 -12.344 1.00 89.50 84 ASP A O 1
ATOM 616 N N . PRO A 1 85 ? 6.800 6.423 -12.228 1.00 89.44 85 PRO A N 1
ATOM 617 C CA . PRO A 1 85 ? 5.391 6.043 -12.316 1.00 89.44 85 PRO A CA 1
ATOM 618 C C . PRO A 1 85 ? 5.008 5.261 -13.573 1.00 89.44 85 PRO A C 1
ATOM 620 O O . PRO A 1 85 ? 4.030 4.525 -13.547 1.00 89.44 85 PRO A O 1
ATOM 623 N N . SER A 1 86 ? 5.750 5.399 -14.673 1.00 90.62 86 SER A N 1
ATOM 624 C CA . SER A 1 86 ? 5.495 4.639 -15.904 1.00 90.62 86 SER A CA 1
ATOM 625 C C . SER A 1 86 ? 5.889 3.161 -15.792 1.00 90.62 86 SER A C 1
ATOM 627 O O . SER A 1 86 ? 5.396 2.328 -16.553 1.00 90.62 86 SER A O 1
ATOM 629 N N . GLY A 1 87 ? 6.758 2.828 -14.833 1.00 90.19 87 GLY A N 1
ATOM 630 C CA . GLY A 1 87 ? 7.263 1.480 -14.590 1.00 90.19 87 GLY A CA 1
ATOM 631 C C . GLY A 1 87 ? 6.597 0.759 -13.418 1.00 90.19 87 GLY A C 1
ATOM 632 O O . GLY A 1 87 ? 7.012 -0.355 -13.101 1.00 90.19 87 GLY A O 1
ATOM 633 N N . ALA A 1 88 ? 5.602 1.362 -12.767 1.00 93.94 88 ALA A N 1
ATOM 634 C CA . ALA A 1 88 ? 4.933 0.802 -11.597 1.00 93.94 88 ALA A CA 1
ATOM 635 C C . ALA A 1 88 ? 3.408 0.934 -11.700 1.00 93.94 88 ALA A C 1
ATOM 637 O O . ALA A 1 88 ? 2.888 1.920 -12.216 1.00 93.94 88 ALA A O 1
ATOM 638 N N . GLY A 1 89 ? 2.686 -0.068 -11.201 1.00 95.00 89 GLY A N 1
ATOM 639 C CA . GLY A 1 89 ? 1.226 -0.039 -11.143 1.00 95.00 89 GLY A CA 1
ATOM 640 C C . GLY A 1 89 ? 0.697 -0.778 -9.924 1.00 95.00 89 GLY A C 1
ATOM 641 O O . GLY A 1 89 ? 1.287 -1.765 -9.500 1.00 95.00 89 GLY A O 1
ATOM 642 N N . PHE A 1 90 ? -0.421 -0.308 -9.373 1.00 96.50 90 PHE A N 1
ATOM 643 C CA . PHE A 1 90 ? -1.133 -0.954 -8.270 1.00 96.50 90 PHE A CA 1
ATOM 644 C C . PHE A 1 90 ? -2.505 -1.436 -8.743 1.00 96.50 90 PHE A C 1
ATOM 646 O O . PHE A 1 90 ? -3.256 -0.668 -9.345 1.00 96.50 90 PHE A O 1
ATOM 653 N N . GLU A 1 91 ? -2.838 -2.685 -8.426 1.00 95.94 91 GLU A N 1
ATOM 654 C CA . GLU A 1 91 ? -4.158 -3.274 -8.636 1.00 95.94 91 GLU A CA 1
ATOM 655 C C . GLU A 1 91 ? -4.717 -3.739 -7.288 1.00 95.94 91 GLU A C 1
ATOM 657 O O . GLU A 1 91 ? -4.110 -4.544 -6.582 1.00 95.94 91 GLU A O 1
ATOM 662 N N . GLY A 1 92 ? -5.857 -3.172 -6.894 1.00 95.06 92 GLY A N 1
ATOM 663 C CA . GLY A 1 92 ? -6.497 -3.476 -5.619 1.00 95.06 92 GLY A CA 1
ATOM 664 C C . GLY A 1 92 ? -7.315 -4.764 -5.677 1.00 95.06 92 GLY A C 1
ATOM 665 O O . GLY A 1 92 ? -8.004 -5.031 -6.659 1.00 95.06 92 GLY A O 1
ATOM 666 N N . ALA A 1 93 ? -7.305 -5.524 -4.585 1.00 93.56 93 ALA A N 1
ATOM 667 C CA . ALA A 1 93 ? -8.192 -6.661 -4.389 1.00 93.56 93 ALA A CA 1
ATOM 668 C C . ALA A 1 93 ? -9.670 -6.217 -4.426 1.00 93.56 93 ALA A C 1
ATOM 670 O O . ALA A 1 93 ? -9.970 -5.069 -4.073 1.00 93.56 93 ALA A O 1
ATOM 671 N N . PRO A 1 94 ? -10.609 -7.101 -4.809 1.00 88.56 94 PRO A N 1
ATOM 672 C CA . PRO A 1 94 ? -12.027 -6.761 -4.866 1.00 88.56 94 PRO A CA 1
ATOM 673 C C . PRO A 1 94 ? -12.554 -6.188 -3.543 1.00 88.56 94 PRO A C 1
ATOM 675 O O . PRO A 1 94 ? -12.336 -6.760 -2.477 1.00 88.56 94 PRO A O 1
ATOM 678 N N . ASP A 1 95 ? -13.275 -5.067 -3.620 1.00 83.25 95 ASP A N 1
ATOM 679 C CA . ASP A 1 95 ? -13.991 -4.489 -2.480 1.00 83.25 95 ASP A CA 1
ATOM 680 C C . ASP A 1 95 ? -15.258 -5.325 -2.203 1.00 83.25 95 ASP A C 1
ATOM 682 O O . ASP A 1 95 ? -16.191 -5.297 -3.016 1.00 83.25 95 ASP A O 1
ATOM 686 N N . PRO A 1 96 ? -15.339 -6.046 -1.065 1.00 77.25 96 PRO A N 1
ATOM 687 C CA . PRO A 1 96 ? -16.474 -6.915 -0.761 1.00 77.25 96 PRO A CA 1
ATOM 688 C C . PRO A 1 96 ? -17.782 -6.139 -0.559 1.00 77.25 96 PRO A C 1
ATOM 690 O O . PRO A 1 96 ? -18.859 -6.728 -0.610 1.00 77.25 96 PRO A O 1
ATOM 693 N N . SER A 1 97 ? -17.724 -4.820 -0.343 1.00 72.69 97 SER A N 1
ATOM 694 C CA . SER A 1 97 ? -18.917 -3.989 -0.181 1.00 72.69 97 SER A CA 1
ATOM 695 C C . SER A 1 97 ? -19.643 -3.692 -1.496 1.00 72.69 97 SER A C 1
ATOM 697 O O . SER A 1 97 ? -20.766 -3.188 -1.452 1.00 72.69 97 SER A O 1
ATOM 699 N N . ALA A 1 98 ? -19.013 -3.959 -2.652 1.00 65.12 98 ALA A N 1
ATOM 700 C CA . ALA A 1 98 ? -19.535 -3.703 -4.000 1.00 65.12 98 ALA A CA 1
ATOM 701 C C . ALA A 1 98 ? -20.063 -2.269 -4.239 1.00 65.12 98 ALA A C 1
ATOM 703 O O . ALA A 1 98 ? -20.741 -2.011 -5.235 1.00 65.12 98 ALA A O 1
ATOM 704 N N . ARG A 1 99 ? -19.733 -1.303 -3.368 1.00 64.25 99 ARG A N 1
ATOM 705 C CA . ARG A 1 99 ? -20.299 0.060 -3.382 1.00 64.25 99 ARG A CA 1
ATOM 706 C C . ARG A 1 99 ? -20.063 0.820 -4.687 1.00 64.25 99 ARG A C 1
ATOM 708 O O . ARG A 1 99 ? -20.807 1.747 -4.987 1.00 64.25 99 ARG A O 1
ATOM 715 N N . TYR A 1 100 ? -19.053 0.424 -5.457 1.00 59.22 100 TYR A N 1
ATOM 716 C CA . TYR A 1 100 ? -18.687 1.042 -6.730 1.00 59.22 100 TYR A CA 1
ATOM 717 C C . TYR A 1 100 ? -18.943 0.156 -7.958 1.00 59.22 100 TYR A C 1
ATOM 719 O O . TYR A 1 100 ? -18.711 0.614 -9.071 1.00 59.22 100 TYR A O 1
ATOM 727 N N . ALA A 1 101 ? -19.495 -1.054 -7.798 1.00 58.53 101 ALA A N 1
ATOM 728 C CA . ALA A 1 101 ? -19.908 -1.887 -8.936 1.00 58.53 101 ALA A CA 1
ATOM 729 C C . ALA A 1 101 ? -21.013 -1.215 -9.783 1.00 58.53 101 ALA A C 1
ATOM 731 O O . ALA A 1 101 ? -21.166 -1.505 -10.963 1.00 58.53 101 ALA A O 1
ATOM 732 N N . ALA A 1 102 ? -21.753 -0.267 -9.195 1.00 53.53 102 ALA A N 1
ATOM 733 C CA . ALA A 1 102 ? -22.787 0.513 -9.874 1.00 53.53 102 ALA A CA 1
ATOM 734 C C . ALA A 1 102 ? -22.252 1.697 -10.713 1.00 53.53 102 ALA A C 1
ATOM 736 O O . ALA A 1 102 ? -23.032 2.365 -11.392 1.00 53.53 102 ALA A O 1
ATOM 737 N N . ALA A 1 103 ? -20.947 2.001 -10.675 1.00 52.94 103 ALA A N 1
ATOM 738 C CA . ALA A 1 103 ? -20.386 3.105 -11.461 1.00 52.94 103 ALA A CA 1
ATOM 739 C C . ALA A 1 103 ? -20.340 2.788 -12.969 1.00 52.94 103 ALA A C 1
ATOM 741 O O . ALA A 1 103 ? -20.565 3.689 -13.779 1.00 52.94 103 ALA A O 1
ATOM 742 N N . ASP A 1 104 ? -20.166 1.515 -13.347 1.00 50.69 104 ASP A N 1
ATOM 743 C CA . ASP A 1 104 ? -20.264 1.071 -14.748 1.00 50.69 104 ASP A CA 1
ATOM 744 C C . ASP A 1 104 ? -21.689 1.212 -15.299 1.00 50.69 104 ASP A C 1
ATOM 746 O O . ASP A 1 104 ? -21.883 1.571 -16.460 1.00 50.69 104 ASP A O 1
ATOM 750 N N . SER A 1 105 ? -22.707 1.061 -14.445 1.00 50.41 105 SER A N 1
ATOM 751 C CA . SER A 1 105 ? -24.113 1.271 -14.822 1.00 50.41 105 SER A CA 1
ATOM 752 C C . SER A 1 105 ? -24.386 2.707 -15.280 1.00 50.41 105 SER A C 1
ATOM 754 O O . SER A 1 105 ? -25.303 2.953 -16.065 1.00 50.41 105 SER A O 1
ATOM 756 N N . ASN A 1 106 ? -23.600 3.670 -14.787 1.00 50.72 106 ASN A N 1
ATOM 757 C CA . ASN A 1 106 ? -23.786 5.080 -15.100 1.00 50.72 106 ASN A CA 1
ATOM 758 C C . ASN A 1 106 ? -23.137 5.460 -16.444 1.00 50.72 106 ASN A C 1
ATOM 760 O O . ASN A 1 106 ? -23.656 6.320 -17.148 1.00 50.72 106 ASN A O 1
ATOM 764 N N . LEU A 1 107 ? 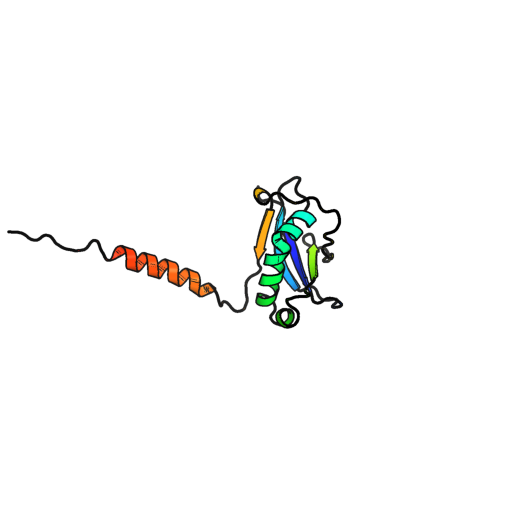-22.062 4.780 -16.862 1.00 54.75 107 LEU A N 1
ATOM 765 C CA . LEU A 1 107 ? -21.462 4.949 -18.196 1.00 54.75 107 LEU A CA 1
ATOM 766 C C . LEU A 1 107 ? -22.395 4.458 -19.313 1.00 54.75 107 LEU A C 1
ATOM 768 O O . LEU A 1 107 ? -22.517 5.122 -20.347 1.00 54.75 107 LEU A O 1
ATOM 772 N N . ASP A 1 108 ? -23.113 3.356 -19.087 1.00 55.97 108 ASP A N 1
ATOM 773 C CA . ASP A 1 108 ? -24.155 2.891 -20.009 1.00 55.97 108 ASP A CA 1
ATOM 774 C C . ASP A 1 108 ? -25.363 3.837 -20.044 1.00 55.97 108 ASP A C 1
ATOM 776 O O . ASP A 1 108 ? -25.912 4.096 -21.116 1.00 55.97 108 ASP A O 1
ATOM 780 N N . ALA A 1 109 ? -25.748 4.423 -18.905 1.00 55.78 109 ALA A N 1
ATOM 781 C CA . ALA A 1 109 ? -26.818 5.420 -18.850 1.00 55.78 109 ALA A CA 1
ATOM 782 C C . ALA A 1 109 ? -26.459 6.712 -19.610 1.00 55.78 109 ALA A C 1
ATOM 784 O O . ALA A 1 109 ? -27.290 7.247 -20.346 1.00 55.78 109 ALA A O 1
ATOM 785 N N . VAL A 1 110 ? -25.211 7.180 -19.498 1.00 58.44 110 VAL A N 1
ATOM 786 C CA . VAL A 1 110 ? -24.717 8.363 -20.224 1.00 58.44 110 VAL A CA 1
ATOM 787 C C . VAL A 1 110 ? -24.630 8.090 -21.732 1.00 58.44 110 VAL A C 1
ATOM 789 O O . VAL A 1 110 ? -25.057 8.930 -22.525 1.00 58.44 110 VAL A O 1
ATOM 792 N N . LYS A 1 111 ? -24.193 6.893 -22.157 1.00 55.78 111 LYS A N 1
ATOM 793 C CA . LYS A 1 111 ? -24.248 6.480 -23.575 1.00 55.78 111 LYS A CA 1
ATOM 794 C C . LYS A 1 111 ? -25.676 6.413 -24.118 1.00 55.78 111 LYS A C 1
ATOM 796 O O . LYS A 1 111 ? -25.906 6.777 -25.267 1.00 55.78 111 LYS A O 1
ATOM 801 N N . LYS A 1 112 ? -26.642 5.976 -23.305 1.00 53.47 112 LYS A N 1
ATOM 802 C CA . LYS A 1 112 ? -28.053 5.871 -23.707 1.00 53.47 112 LYS A CA 1
ATOM 803 C C . LYS A 1 112 ? -28.744 7.234 -23.825 1.00 53.47 112 LYS A C 1
ATOM 805 O O . LYS A 1 112 ? -29.647 7.372 -24.642 1.00 53.47 112 LYS A O 1
ATOM 810 N N . MET A 1 113 ? -28.306 8.236 -23.057 1.00 55.38 113 MET A N 1
ATOM 811 C CA . MET A 1 113 ? -28.796 9.617 -23.173 1.00 55.38 113 MET A CA 1
ATOM 812 C C . MET A 1 113 ? -28.166 10.386 -24.346 1.00 55.38 113 MET A C 1
ATOM 814 O O . MET A 1 113 ? -28.847 11.203 -24.954 1.00 55.38 113 MET A O 1
ATOM 818 N N . GLY A 1 114 ? -26.917 10.089 -24.726 1.00 50.22 114 GLY A N 1
ATOM 819 C CA . GLY A 1 114 ? -26.241 10.731 -25.866 1.00 50.22 114 GLY A CA 1
ATOM 820 C C . GLY A 1 114 ? -26.678 10.257 -27.262 1.00 50.22 114 GLY A C 1
ATOM 821 O O . GLY A 1 114 ? -26.223 10.810 -28.255 1.00 50.22 114 GLY A O 1
ATOM 822 N N . LEU A 1 115 ? -27.543 9.241 -27.359 1.00 54.44 115 LEU A N 1
ATOM 823 C CA . LEU A 1 115 ? -28.061 8.697 -28.627 1.00 54.44 115 LEU A CA 1
ATOM 824 C C . LEU A 1 115 ? -29.506 9.134 -28.939 1.00 54.44 115 LEU A C 1
ATOM 826 O O . LEU A 1 115 ? -30.070 8.702 -29.941 1.00 54.44 115 LEU A O 1
ATOM 830 N N . ALA A 1 116 ? -30.124 9.967 -28.094 1.00 50.75 116 ALA A N 1
ATOM 831 C CA . ALA A 1 116 ? -31.526 10.369 -28.241 1.00 50.75 116 ALA A CA 1
ATOM 832 C C . ALA A 1 116 ? -31.746 11.670 -29.046 1.00 50.75 116 ALA A C 1
ATOM 834 O O . ALA A 1 116 ? -32.898 12.047 -29.252 1.00 50.75 116 ALA A O 1
ATOM 835 N N . GLU A 1 117 ? -30.691 12.345 -29.524 1.00 50.12 117 GLU A N 1
ATOM 836 C CA . GLU A 1 117 ? -30.808 13.666 -30.177 1.00 50.12 117 GLU A CA 1
ATOM 837 C C . GLU A 1 117 ? -30.735 13.666 -31.717 1.00 50.12 117 GLU A C 1
ATOM 839 O O . GLU A 1 117 ? -30.814 14.732 -32.315 1.00 50.12 117 GLU A O 1
ATOM 844 N N . ASP A 1 118 ? -30.683 12.508 -32.386 1.00 46.88 118 ASP A N 1
ATOM 845 C CA . ASP A 1 118 ? -30.605 12.433 -33.863 1.00 46.88 118 ASP A CA 1
ATOM 846 C C . ASP A 1 118 ? -31.893 11.881 -34.504 1.00 46.88 118 ASP A C 1
ATOM 848 O O . ASP A 1 118 ? -31.904 10.998 -35.363 1.00 46.88 118 ASP A O 1
ATOM 852 N N . GLY A 1 119 ? -33.031 12.386 -34.026 1.00 48.38 119 GLY A N 1
ATOM 853 C CA . GLY A 1 119 ? -34.358 11.881 -34.373 1.00 48.38 119 GLY A CA 1
ATOM 854 C C . GLY A 1 119 ? -35.414 12.957 -34.597 1.00 48.38 119 GLY A C 1
ATOM 855 O O . GLY A 1 119 ? -36.548 12.762 -34.165 1.00 48.38 119 GLY A O 1
ATOM 856 N N . LEU A 1 120 ? -35.096 14.072 -35.267 1.00 39.50 120 LEU A N 1
ATOM 857 C CA . LEU A 1 120 ? -36.125 15.010 -35.733 1.00 39.50 120 LEU A CA 1
ATOM 858 C C . LEU A 1 120 ? -36.245 15.008 -37.264 1.00 39.50 120 LEU A C 1
ATOM 860 O O . LEU A 1 120 ? -35.420 15.540 -37.999 1.00 39.50 120 LEU A O 1
ATOM 864 N N . LYS A 1 121 ? -37.326 14.364 -37.715 1.00 47.59 121 LYS A N 1
ATOM 865 C CA . LYS A 1 121 ? -37.845 14.308 -39.085 1.00 47.59 121 LYS A CA 1
ATOM 866 C C . LYS A 1 121 ? -37.902 15.696 -39.739 1.00 47.59 121 LYS A C 1
ATOM 868 O O . LYS A 1 121 ? -38.608 16.566 -39.241 1.00 47.59 121 LYS A O 1
ATOM 873 N N . MET A 1 122 ? -37.318 15.835 -40.928 1.00 38.66 122 MET A N 1
ATOM 874 C CA . MET A 1 122 ? -37.715 16.865 -41.895 1.00 38.66 122 MET A CA 1
ATOM 875 C C . MET A 1 122 ? -38.680 16.234 -42.903 1.00 38.66 122 MET A C 1
ATOM 877 O O . MET A 1 122 ? -38.274 15.610 -43.882 1.00 38.66 122 MET A O 1
ATOM 881 N N . GLY A 1 123 ? -39.974 16.332 -42.588 1.00 37.88 123 GLY A N 1
ATOM 882 C CA . GLY A 1 123 ? -41.075 16.151 -43.534 1.00 37.88 123 GLY A CA 1
ATOM 883 C C . GLY A 1 123 ? -41.360 17.474 -44.248 1.00 37.88 123 GLY A C 1
ATOM 884 O O . GLY A 1 123 ? -41.135 18.536 -43.673 1.00 37.88 123 GLY A O 1
ATOM 885 N N . GLY A 1 124 ? -41.791 17.379 -45.505 1.00 38.19 124 GLY A N 1
ATOM 886 C CA . GLY A 1 124 ? -41.855 18.476 -46.473 1.00 38.19 124 GLY A CA 1
ATOM 887 C C . GLY A 1 124 ? -42.762 19.652 -46.117 1.00 38.19 124 GLY A C 1
ATOM 888 O O . GLY A 1 124 ? -43.662 19.527 -45.291 1.00 38.19 124 GLY A O 1
ATOM 889 N N . TYR A 1 125 ? -42.518 20.775 -46.792 1.00 38.25 125 TYR A N 1
ATOM 890 C CA . TYR A 1 125 ? -43.351 21.296 -47.883 1.00 38.25 125 TYR A CA 1
ATOM 891 C C . TYR A 1 125 ? -42.450 22.017 -48.890 1.00 38.25 125 TYR A C 1
ATOM 893 O O . TYR A 1 125 ? -41.442 22.606 -48.440 1.00 38.25 125 TYR A O 1
#

pLDDT: mean 83.62, std 18.78, range [37.88, 98.38]

InterPro domains:
  IPR045388 Protein HHL1-like [PF20133] (2-78)

Secondary structure (DSSP, 8-state):
-PPPEEEEEEE-TT-SPPEEEEEEEE-TT--HHHHHHHHHHHHHHHHHHH-HHHHTTGGG-EEEEE-TTSPPEE---TTPPPPPGGGEEEEEPP-TT-TTTTHHHHHHHHHHHTTSSS-------

Organism: NCBI:txid156174